Protein AF-A0A7L3BGT7-F1 (afdb_monomer_lite)

Sequence (145 aa):
GGWGRAGGGSGVRPWGRAGGCSGVRVWGRAGGCSGVTAWGRAGGCSGVRVWGRAGGCSGVTAWGRAGGCSGVRVWGRAGGCSGVTAWGRAGGCSGVRVWGRAGGCSGVTAWGRAGGCSGVRVWGRAGGCSGVTAWGRAGGCSGVT

Structure (mmCIF, N/CA/C/O backbone):
data_AF-A0A7L3BGT7-F1
#
_entry.id   AF-A0A7L3BGT7-F1
#
loop_
_atom_site.group_PDB
_atom_site.id
_atom_site.type_symbol
_atom_site.label_atom_id
_atom_site.label_alt_id
_atom_site.label_comp_id
_atom_site.label_asym_id
_atom_site.label_entity_id
_atom_site.label_seq_id
_atom_site.pdbx_PDB_ins_code
_atom_site.Cartn_x
_atom_site.Cartn_y
_atom_site.Cartn_z
_atom_site.occupancy
_atom_site.B_iso_or_equiv
_atom_site.auth_seq_id
_atom_site.auth_comp_id
_atom_site.auth_asym_id
_atom_site.auth_atom_id
_atom_site.pdbx_PDB_model_num
ATOM 1 N N . GLY A 1 1 ? 26.448 9.051 -21.577 1.00 37.28 1 GLY A N 1
ATOM 2 C CA . GLY A 1 1 ? 25.200 9.254 -20.817 1.00 37.28 1 GLY A CA 1
ATOM 3 C C . GLY A 1 1 ? 24.034 8.956 -21.730 1.00 37.28 1 GLY A C 1
ATOM 4 O O . GLY A 1 1 ? 23.926 9.605 -22.757 1.00 37.28 1 GLY A O 1
ATOM 5 N N . GLY A 1 2 ? 23.232 7.935 -21.425 1.00 40.66 2 GLY A N 1
ATOM 6 C CA . GLY A 1 2 ? 22.098 7.543 -22.266 1.00 40.66 2 GLY A CA 1
ATOM 7 C C . GLY A 1 2 ? 20.847 8.339 -21.908 1.00 40.66 2 GLY A C 1
ATOM 8 O O . GLY A 1 2 ? 20.179 8.029 -20.922 1.00 40.66 2 GLY A O 1
ATOM 9 N N . TRP A 1 3 ? 20.542 9.364 -22.697 1.00 40.84 3 TRP A N 1
ATOM 10 C CA . TRP A 1 3 ? 19.242 10.028 -22.689 1.00 40.84 3 TRP A CA 1
ATOM 11 C C . TRP A 1 3 ? 18.317 9.222 -23.605 1.00 40.84 3 TRP A C 1
ATOM 13 O O . TRP A 1 3 ? 18.471 9.260 -24.820 1.00 40.84 3 TRP A O 1
ATOM 23 N N . GLY A 1 4 ? 17.413 8.420 -23.040 1.00 54.25 4 GLY A N 1
ATOM 24 C CA . GLY A 1 4 ? 16.533 7.582 -23.856 1.00 54.25 4 GLY A CA 1
ATOM 25 C C . GLY A 1 4 ? 15.797 6.485 -23.094 1.00 54.25 4 GLY A C 1
ATOM 26 O O . GLY A 1 4 ? 16.246 6.008 -22.051 1.00 54.25 4 GLY A O 1
ATOM 27 N N . ARG A 1 5 ? 14.629 6.106 -23.632 1.00 52.03 5 ARG A N 1
ATOM 28 C CA . ARG A 1 5 ? 13.831 4.952 -23.195 1.00 52.03 5 ARG A CA 1
ATOM 29 C C . ARG A 1 5 ? 14.687 3.685 -23.238 1.00 52.03 5 ARG A C 1
ATOM 31 O O . ARG A 1 5 ? 15.224 3.359 -24.286 1.00 52.03 5 ARG A O 1
ATOM 38 N N . ALA A 1 6 ? 14.741 2.952 -22.134 1.00 59.50 6 ALA A N 1
ATOM 39 C CA . ALA A 1 6 ? 15.300 1.607 -22.106 1.00 59.50 6 ALA A CA 1
ATOM 40 C C . ALA A 1 6 ? 14.168 0.573 -22.129 1.00 59.50 6 ALA A C 1
ATOM 42 O O . ALA A 1 6 ? 13.296 0.596 -21.258 1.00 59.50 6 ALA A O 1
ATOM 43 N N . GLY A 1 7 ? 14.167 -0.318 -23.115 1.00 52.16 7 GLY A N 1
ATOM 44 C CA . GLY A 1 7 ? 13.293 -1.490 -23.150 1.00 52.16 7 GLY A CA 1
ATOM 45 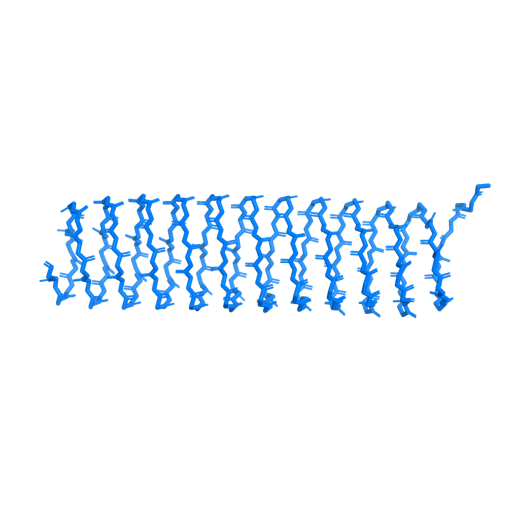C C . GLY A 1 7 ? 14.150 -2.747 -23.200 1.00 52.16 7 GLY A C 1
ATOM 46 O O . GLY A 1 7 ? 14.949 -2.861 -24.119 1.00 52.16 7 GLY A O 1
ATOM 47 N N . GLY A 1 8 ? 13.993 -3.646 -22.223 1.00 57.81 8 GLY A N 1
ATOM 48 C CA . GLY A 1 8 ? 14.726 -4.918 -22.153 1.00 57.81 8 GLY A CA 1
ATOM 49 C C . GLY A 1 8 ? 16.216 -4.772 -21.810 1.00 57.81 8 GLY A C 1
ATOM 50 O O . GLY A 1 8 ? 16.977 -4.124 -22.518 1.00 57.81 8 GLY A O 1
ATOM 51 N N . GLY A 1 9 ? 16.645 -5.373 -20.697 1.00 53.62 9 GLY A N 1
ATOM 52 C CA . GLY A 1 9 ? 18.056 -5.413 -20.287 1.00 53.62 9 GLY A CA 1
ATOM 53 C C . GLY A 1 9 ? 18.262 -5.349 -18.774 1.00 53.62 9 GLY A C 1
ATOM 54 O O . GLY A 1 9 ? 17.386 -4.892 -18.033 1.00 53.62 9 GLY A O 1
ATOM 55 N N . SER A 1 10 ? 19.426 -5.807 -18.316 1.00 53.78 10 SER A N 1
ATOM 56 C CA . SER A 1 10 ? 19.877 -5.728 -16.925 1.00 53.78 10 SER A CA 1
ATOM 57 C C . SER A 1 10 ? 20.836 -4.549 -16.712 1.00 53.78 10 SER A C 1
ATOM 59 O O . SER A 1 10 ? 21.618 -4.201 -17.592 1.00 53.78 10 SER A O 1
ATOM 61 N N . GLY A 1 11 ? 20.763 -3.879 -15.554 1.00 56.22 11 GLY A N 1
ATOM 62 C CA . GLY A 1 11 ? 21.715 -2.813 -15.191 1.00 56.22 11 GLY A CA 1
ATOM 63 C C . GLY A 1 11 ? 21.479 -1.445 -15.847 1.00 56.22 11 GLY A C 1
ATOM 64 O O . GLY A 1 11 ? 22.370 -0.594 -15.861 1.00 56.22 11 GLY A O 1
ATOM 65 N N . VAL A 1 12 ? 20.282 -1.192 -16.379 1.00 62.31 12 VAL A N 1
ATOM 66 C CA . VAL A 1 12 ? 19.994 0.045 -17.117 1.00 62.31 12 VAL A CA 1
ATOM 67 C C . VAL A 1 12 ? 19.834 1.260 -16.191 1.00 62.31 12 VAL A C 1
ATOM 69 O O . VAL A 1 12 ? 19.170 1.183 -15.150 1.00 62.31 12 VAL A O 1
ATOM 72 N N . ARG A 1 13 ? 20.434 2.395 -16.594 1.00 70.00 13 ARG A N 1
ATOM 73 C CA . ARG A 1 13 ? 20.414 3.689 -15.876 1.00 70.00 13 ARG A CA 1
ATOM 74 C C . ARG A 1 13 ? 19.755 4.838 -16.665 1.00 70.00 13 ARG A C 1
ATOM 76 O O . ARG A 1 13 ? 20.416 5.850 -16.902 1.00 70.00 13 ARG A O 1
ATOM 83 N N . PRO A 1 14 ? 18.496 4.709 -17.123 1.00 65.75 14 PRO A N 1
ATOM 84 C CA . PRO A 1 14 ? 17.893 5.721 -17.977 1.00 65.75 14 PRO A CA 1
ATOM 85 C C . PRO A 1 14 ? 17.457 6.965 -17.194 1.00 65.75 14 PRO A C 1
ATOM 87 O O . PRO A 1 14 ? 16.903 6.881 -16.091 1.00 65.75 14 PRO A O 1
ATOM 90 N N . TRP A 1 15 ? 17.630 8.114 -17.842 1.00 67.62 15 TRP A N 1
ATOM 91 C CA . TRP A 1 15 ? 16.932 9.359 -17.534 1.00 67.62 15 TRP A CA 1
ATOM 92 C C . TRP A 1 15 ? 15.702 9.426 -18.444 1.00 67.62 15 TRP A C 1
ATOM 94 O O . TRP A 1 15 ? 15.809 9.754 -19.624 1.00 67.62 15 TRP A O 1
ATOM 104 N N . GLY A 1 16 ? 14.539 9.008 -17.939 1.00 78.62 16 GLY A N 1
ATOM 105 C CA . GLY A 1 16 ? 13.309 8.933 -18.730 1.00 78.62 16 GLY A CA 1
ATOM 106 C C . GLY A 1 16 ? 12.398 7.765 -18.360 1.00 78.62 16 GLY A C 1
ATOM 107 O O . GLY A 1 16 ? 11.734 7.788 -17.323 1.00 78.62 16 GLY A O 1
ATOM 108 N N . ARG A 1 17 ? 12.286 6.765 -19.245 1.00 75.88 17 ARG A N 1
ATOM 109 C CA . ARG A 1 17 ? 11.393 5.603 -19.080 1.00 75.88 17 ARG A CA 1
ATOM 110 C C . ARG A 1 17 ? 12.146 4.282 -19.218 1.00 75.88 17 ARG A C 1
ATOM 112 O O . ARG A 1 17 ? 12.946 4.143 -20.134 1.00 75.88 17 ARG A O 1
ATOM 119 N N . ALA A 1 18 ? 11.830 3.317 -18.363 1.00 78.06 18 ALA A N 1
ATOM 120 C CA . ALA A 1 18 ? 12.296 1.937 -18.467 1.00 78.06 18 ALA A CA 1
ATOM 121 C C . ALA A 1 18 ? 11.112 0.964 -18.451 1.00 78.06 18 ALA A C 1
ATOM 123 O O . ALA A 1 18 ? 10.167 1.194 -17.687 1.00 78.06 18 ALA A O 1
ATOM 124 N N . GLY A 1 19 ? 11.168 -0.115 -19.234 1.00 78.69 19 GLY A N 1
ATOM 125 C CA . GLY A 1 19 ? 10.191 -1.197 -19.128 1.00 78.69 19 GLY A CA 1
ATOM 126 C C . GLY A 1 19 ? 10.711 -2.578 -19.518 1.00 78.69 19 GLY A C 1
ATOM 127 O O . GLY A 1 19 ? 11.573 -2.689 -20.386 1.00 78.69 19 GLY A O 1
ATOM 128 N N . GLY A 1 20 ? 10.194 -3.624 -18.862 1.00 71.44 20 GLY A N 1
ATOM 129 C CA . GLY A 1 20 ? 10.598 -5.013 -19.122 1.00 71.44 20 GLY A CA 1
ATOM 130 C C . GLY A 1 20 ? 12.045 -5.324 -18.719 1.00 71.44 20 GLY A C 1
ATOM 131 O O . GLY A 1 20 ? 12.725 -6.083 -19.402 1.00 71.44 20 GLY A O 1
ATOM 132 N N . CYS A 1 21 ? 12.555 -4.688 -17.663 1.00 71.81 21 CYS A N 1
ATOM 133 C CA . CYS A 1 21 ? 13.959 -4.786 -17.255 1.00 71.81 21 CYS A CA 1
ATOM 134 C C . CYS A 1 21 ? 14.121 -5.452 -15.881 1.00 71.81 21 CYS A C 1
ATOM 136 O O . CYS A 1 21 ? 13.209 -5.393 -15.053 1.00 71.81 21 CYS A O 1
ATOM 138 N N . SER A 1 22 ? 15.308 -5.995 -15.601 1.00 79.31 22 SER A N 1
ATOM 139 C CA . SER A 1 22 ? 15.689 -6.521 -14.283 1.00 79.31 22 SER A CA 1
ATOM 140 C C . SER A 1 22 ? 16.877 -5.747 -13.695 1.00 79.31 22 SER A C 1
ATOM 142 O O . SER A 1 22 ? 17.802 -5.368 -14.408 1.00 79.31 22 SER A O 1
ATOM 144 N N . GLY A 1 23 ? 16.870 -5.453 -12.393 1.00 79.56 23 GLY A N 1
ATOM 145 C CA . GLY A 1 23 ? 18.018 -4.814 -11.729 1.00 79.56 23 GLY A CA 1
ATOM 146 C C . GLY A 1 23 ? 18.330 -3.403 -12.249 1.00 79.56 23 GLY A C 1
ATOM 147 O O . GLY A 1 23 ? 19.475 -3.098 -12.583 1.00 79.56 23 GLY A O 1
ATOM 148 N N . VAL A 1 24 ? 17.317 -2.541 -12.361 1.00 79.69 24 VAL A N 1
ATOM 149 C CA . VAL A 1 24 ? 17.443 -1.211 -12.989 1.00 79.69 24 VAL A CA 1
ATOM 150 C C . VAL A 1 24 ? 17.412 -0.056 -11.999 1.00 79.69 24 VAL A C 1
ATOM 152 O O . VAL A 1 24 ? 16.696 -0.092 -10.997 1.00 79.69 24 VAL A O 1
ATOM 155 N N . ARG A 1 25 ? 18.145 1.018 -12.321 1.00 85.44 25 ARG A N 1
ATOM 156 C CA . ARG A 1 25 ? 18.100 2.299 -11.601 1.00 85.44 25 ARG A CA 1
ATOM 157 C C . ARG A 1 25 ? 17.562 3.387 -12.525 1.00 85.44 25 ARG A C 1
ATOM 159 O O . ARG A 1 25 ? 18.209 3.723 -13.500 1.00 85.44 25 ARG A O 1
ATOM 166 N N . VAL A 1 26 ? 16.399 3.959 -12.237 1.00 84.06 26 VAL A N 1
ATOM 167 C CA . VAL A 1 26 ? 15.702 4.868 -13.163 1.00 84.06 26 VAL A CA 1
ATOM 168 C C . VAL A 1 26 ? 15.489 6.235 -12.530 1.00 84.06 26 VAL A C 1
ATOM 170 O O . VAL A 1 26 ? 14.899 6.331 -11.455 1.00 84.06 26 VAL A O 1
ATOM 173 N N . TRP A 1 27 ? 15.873 7.301 -13.229 1.00 85.38 27 TRP A N 1
ATOM 174 C CA . TRP A 1 27 ? 15.380 8.650 -12.944 1.00 85.38 27 TRP A CA 1
ATOM 175 C C . TRP A 1 27 ? 14.231 8.944 -13.903 1.00 85.38 27 TRP A C 1
ATOM 177 O O . TRP A 1 27 ? 14.434 9.127 -15.100 1.00 85.38 27 TRP A O 1
ATOM 187 N N . GLY A 1 28 ? 13.000 8.907 -13.395 1.00 88.00 28 GLY A N 1
ATOM 188 C CA . GLY A 1 28 ? 11.787 9.033 -14.200 1.00 88.00 28 GLY A CA 1
ATOM 189 C C . GLY A 1 28 ? 10.770 7.928 -13.921 1.00 88.00 28 GLY A C 1
ATOM 190 O O . GLY A 1 28 ? 10.230 7.848 -12.819 1.00 88.00 28 GLY A O 1
ATOM 191 N N . ARG A 1 29 ? 10.419 7.122 -14.929 1.00 86.50 29 ARG A N 1
ATOM 192 C CA . ARG A 1 29 ? 9.321 6.141 -14.871 1.00 86.50 29 ARG A CA 1
ATOM 193 C C . ARG A 1 29 ? 9.785 4.720 -15.190 1.00 86.50 29 ARG A C 1
ATOM 195 O O . ARG A 1 29 ? 10.276 4.481 -16.283 1.00 86.50 29 ARG A O 1
ATOM 202 N N . ALA A 1 30 ? 9.534 3.773 -14.295 1.00 86.50 30 ALA A N 1
ATOM 203 C CA . ALA A 1 30 ? 9.715 2.340 -14.542 1.00 86.50 30 ALA A CA 1
ATOM 204 C C . ALA A 1 30 ? 8.357 1.630 -14.686 1.00 86.50 30 ALA A C 1
ATOM 206 O O . ALA A 1 30 ? 7.417 1.972 -13.964 1.00 86.50 30 ALA A O 1
ATOM 207 N N . GLY A 1 31 ? 8.246 0.661 -15.597 1.00 87.75 31 GLY A N 1
ATOM 208 C CA . GLY A 1 31 ? 7.019 -0.107 -15.825 1.00 87.75 31 GLY A CA 1
ATOM 209 C C . GLY A 1 31 ? 7.277 -1.580 -16.144 1.00 87.75 31 GLY A C 1
ATOM 210 O O . GLY A 1 31 ? 8.021 -1.853 -17.075 1.00 87.75 31 GLY A O 1
ATOM 211 N N . GLY A 1 32 ? 6.662 -2.530 -15.436 1.00 83.50 32 GLY A N 1
ATOM 212 C CA . GLY A 1 32 ? 6.811 -3.955 -15.781 1.00 83.50 32 GLY A CA 1
ATOM 213 C C . GLY A 1 32 ? 8.229 -4.499 -15.575 1.00 83.50 32 GLY A C 1
ATOM 214 O O . GLY A 1 32 ? 8.722 -5.261 -16.399 1.00 83.50 32 GLY A O 1
ATOM 215 N N . CYS A 1 33 ? 8.926 -4.043 -14.535 1.00 83.38 33 CYS A N 1
ATOM 216 C CA . CYS A 1 33 ? 10.317 -4.409 -14.256 1.00 83.38 33 CYS A CA 1
ATOM 217 C C . CYS A 1 33 ? 10.445 -5.174 -12.928 1.00 83.38 33 CYS A C 1
ATOM 219 O O . CYS A 1 33 ? 9.611 -5.015 -12.036 1.00 83.38 33 CYS A O 1
ATOM 221 N N . SER A 1 34 ? 11.534 -5.923 -12.752 1.00 87.31 34 SER A N 1
ATOM 222 C CA . SER A 1 34 ? 11.905 -6.570 -11.486 1.00 87.31 34 SER A CA 1
ATOM 223 C C . SER A 1 34 ? 13.179 -5.955 -10.895 1.00 87.31 34 SER A C 1
ATOM 225 O O . SER A 1 34 ? 14.071 -5.518 -11.622 1.00 87.31 34 SER A O 1
ATOM 227 N N . GLY A 1 35 ? 13.285 -5.863 -9.567 1.00 87.06 35 GLY A N 1
ATOM 228 C CA . GLY A 1 35 ? 14.487 -5.328 -8.909 1.00 87.06 35 GLY A CA 1
ATOM 229 C C . GLY A 1 35 ? 14.765 -3.868 -9.286 1.00 87.06 35 GLY A C 1
ATOM 230 O O . GLY A 1 35 ? 15.831 -3.532 -9.800 1.00 87.06 35 GLY A O 1
ATOM 231 N N . VAL A 1 36 ? 13.781 -2.994 -9.085 1.00 87.88 36 VAL A N 1
ATOM 232 C CA . VAL A 1 36 ? 13.823 -1.601 -9.552 1.00 87.88 36 VAL A CA 1
ATOM 233 C C . VAL A 1 36 ? 14.207 -0.660 -8.426 1.00 87.88 36 VAL A C 1
ATOM 235 O O . VAL A 1 36 ? 13.610 -0.688 -7.356 1.00 87.88 36 VAL A O 1
ATOM 238 N N . THR A 1 37 ? 15.109 0.271 -8.705 1.00 92.00 37 THR A N 1
ATOM 239 C CA . THR A 1 37 ? 15.302 1.485 -7.911 1.00 92.00 37 THR A CA 1
ATOM 240 C C . THR A 1 37 ? 14.882 2.688 -8.753 1.00 92.00 37 THR A C 1
ATOM 242 O O . THR A 1 37 ? 15.484 2.930 -9.793 1.00 92.00 37 THR A O 1
ATOM 245 N N . ALA A 1 38 ? 13.856 3.440 -8.358 1.00 89.44 38 ALA A N 1
ATOM 246 C CA . ALA A 1 38 ? 13.347 4.556 -9.155 1.00 89.44 38 ALA A CA 1
ATOM 247 C C . ALA A 1 38 ? 13.223 5.862 -8.361 1.00 89.44 38 ALA A C 1
ATOM 249 O O . ALA A 1 38 ? 12.607 5.912 -7.298 1.00 89.44 38 ALA A O 1
ATOM 250 N N . TRP A 1 39 ? 13.741 6.945 -8.933 1.00 93.06 39 TRP A N 1
ATOM 251 C CA . TRP A 1 39 ? 13.479 8.318 -8.509 1.00 93.06 39 TRP A CA 1
ATOM 252 C C . TRP A 1 39 ? 12.429 8.903 -9.450 1.00 93.06 39 TRP A C 1
ATOM 254 O O . TRP A 1 39 ? 12.730 9.279 -10.581 1.00 93.06 39 TRP A O 1
ATOM 264 N N . GLY A 1 40 ? 11.170 8.907 -9.015 1.00 92.94 40 GLY A N 1
ATOM 265 C CA . GLY A 1 40 ? 10.027 9.309 -9.831 1.00 92.94 40 GLY A CA 1
ATOM 266 C C . GLY A 1 40 ? 8.829 8.385 -9.643 1.00 92.94 40 GLY A C 1
ATOM 267 O O . GLY A 1 40 ? 8.136 8.466 -8.627 1.00 92.94 40 GLY A O 1
ATOM 268 N N . ARG A 1 41 ? 8.509 7.545 -10.635 1.00 92.56 41 ARG A N 1
ATOM 269 C CA . ARG A 1 41 ? 7.374 6.612 -10.553 1.00 92.56 41 ARG A CA 1
ATOM 270 C C . ARG A 1 41 ? 7.732 5.190 -10.977 1.00 92.56 41 ARG A C 1
ATOM 272 O O . ARG A 1 41 ? 8.496 5.004 -11.916 1.00 92.56 41 ARG A O 1
ATOM 279 N N . ALA A 1 42 ? 7.108 4.201 -10.349 1.00 92.19 42 ALA A N 1
ATOM 280 C CA . ALA A 1 42 ? 7.146 2.805 -10.780 1.00 92.19 42 ALA A CA 1
ATOM 281 C C . ALA A 1 42 ? 5.725 2.238 -10.878 1.00 92.19 42 ALA A C 1
ATOM 283 O O . ALA A 1 42 ? 4.890 2.554 -10.026 1.00 92.19 42 ALA A O 1
ATOM 284 N N . GLY A 1 43 ? 5.456 1.425 -11.899 1.00 92.94 43 GLY A N 1
ATOM 285 C CA . GLY A 1 43 ? 4.154 0.795 -12.106 1.00 92.94 43 GLY A CA 1
ATOM 286 C C . GLY A 1 43 ? 4.253 -0.661 -12.556 1.00 92.94 43 GLY A C 1
ATOM 287 O O . GLY A 1 43 ? 5.038 -0.951 -13.450 1.00 92.94 43 GLY A O 1
ATOM 288 N N . GLY A 1 44 ? 3.471 -1.578 -11.983 1.00 90.69 44 GLY A N 1
ATOM 289 C CA . GLY A 1 44 ? 3.476 -2.978 -12.441 1.00 90.69 44 GLY A CA 1
ATOM 290 C C . GLY A 1 44 ? 4.816 -3.694 -12.235 1.00 90.69 44 GLY A C 1
ATOM 291 O O . GLY A 1 44 ? 5.180 -4.545 -13.035 1.00 90.69 44 GLY A O 1
ATOM 292 N N . CYS A 1 45 ? 5.601 -3.292 -11.235 1.00 90.62 45 CYS A N 1
ATOM 293 C CA . CYS A 1 45 ? 6.947 -3.816 -10.998 1.00 90.62 45 CYS A CA 1
ATOM 294 C C . CYS A 1 45 ? 6.991 -4.721 -9.754 1.00 90.62 45 CYS A C 1
ATOM 296 O O . CYS A 1 45 ? 6.169 -4.573 -8.8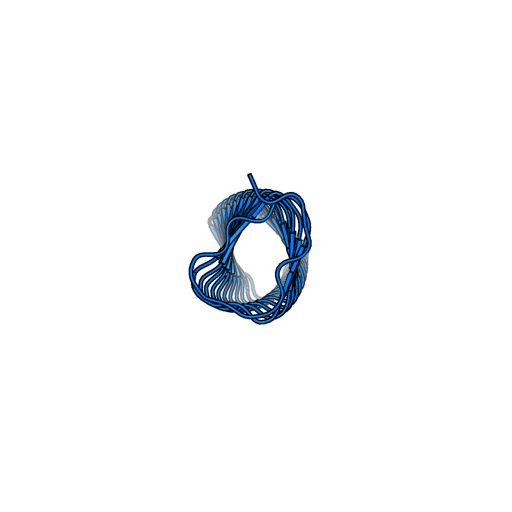49 1.00 90.62 45 CYS A O 1
ATOM 298 N N . SER A 1 46 ? 7.999 -5.590 -9.658 1.00 93.12 46 SER A N 1
ATOM 299 C CA . SER A 1 46 ? 8.269 -6.428 -8.479 1.00 93.12 46 SER A CA 1
ATOM 300 C C . SER A 1 46 ? 9.620 -6.090 -7.840 1.00 93.12 46 SER A C 1
ATOM 302 O O . SER A 1 46 ? 10.584 -5.761 -8.532 1.00 93.12 46 SER A O 1
ATOM 304 N N . GLY A 1 47 ? 9.703 -6.126 -6.506 1.00 92.69 47 GLY A N 1
ATOM 305 C CA . GLY A 1 47 ? 10.938 -5.811 -5.776 1.00 92.69 47 GLY A CA 1
ATOM 306 C C . GLY A 1 47 ? 11.400 -4.377 -6.038 1.00 92.69 47 GLY A C 1
ATOM 307 O O . GLY A 1 47 ? 12.412 -4.138 -6.698 1.00 92.69 47 GLY A O 1
ATOM 308 N N . VAL A 1 48 ? 10.615 -3.406 -5.573 1.00 93.06 48 VAL A N 1
ATOM 309 C CA . VAL A 1 48 ? 10.732 -2.004 -5.988 1.00 93.06 48 VAL A CA 1
ATOM 310 C C . VAL A 1 48 ? 11.149 -1.123 -4.825 1.00 93.06 48 VAL A C 1
ATOM 312 O O . VAL A 1 48 ? 10.493 -1.098 -3.788 1.00 93.06 48 VAL A O 1
ATOM 315 N N . ARG A 1 49 ? 12.170 -0.298 -5.035 1.00 96.50 49 ARG A N 1
ATOM 316 C CA . ARG A 1 49 ? 12.539 0.816 -4.169 1.00 96.50 49 ARG A CA 1
ATOM 317 C C . ARG A 1 49 ? 12.270 2.135 -4.898 1.00 96.50 49 ARG A C 1
ATOM 319 O O . ARG A 1 49 ? 12.836 2.377 -5.958 1.00 96.50 49 ARG A O 1
ATOM 326 N N . VAL A 1 50 ? 11.392 2.983 -4.367 1.00 95.06 50 VAL A N 1
ATOM 327 C CA . VAL A 1 50 ? 10.938 4.218 -5.031 1.00 95.06 50 VAL A CA 1
ATOM 328 C C . VAL A 1 50 ? 11.077 5.436 -4.129 1.00 95.06 50 VAL A C 1
ATOM 330 O O . VAL A 1 50 ? 10.556 5.451 -3.019 1.00 95.06 50 VAL A O 1
ATOM 333 N N . TRP A 1 51 ? 11.668 6.505 -4.655 1.00 96.94 51 TRP A N 1
ATOM 334 C CA . TRP A 1 51 ? 11.488 7.867 -4.151 1.00 96.94 51 TRP A CA 1
ATOM 335 C C . TRP A 1 51 ? 10.491 8.571 -5.067 1.00 96.94 51 TRP A C 1
ATOM 337 O O . TRP A 1 51 ? 10.820 8.935 -6.195 1.00 96.94 51 TRP A O 1
ATOM 347 N N . GLY A 1 52 ? 9.241 8.691 -4.618 1.00 96.19 52 GLY A N 1
ATOM 348 C CA . GLY A 1 52 ? 8.136 9.214 -5.418 1.00 96.19 52 GLY A CA 1
ATOM 349 C C . GLY A 1 52 ? 6.873 8.357 -5.328 1.00 96.19 52 GLY A C 1
ATOM 350 O O . GLY A 1 52 ? 6.273 8.271 -4.257 1.00 96.19 52 GLY A O 1
ATOM 351 N N . ARG A 1 53 ? 6.394 7.790 -6.447 1.00 97.06 53 ARG A N 1
ATOM 352 C CA . ARG A 1 53 ? 5.110 7.056 -6.501 1.00 97.06 53 ARG A CA 1
ATO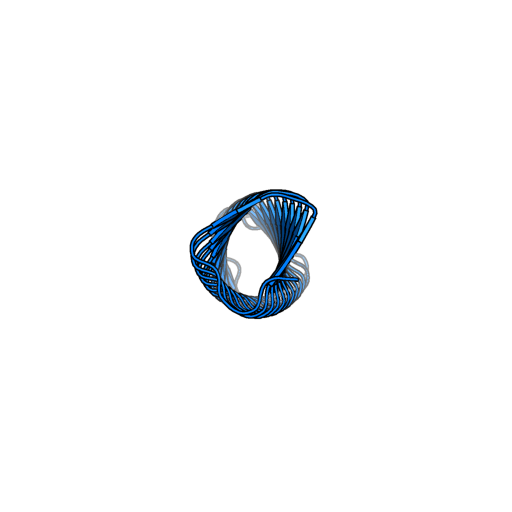M 353 C C . ARG A 1 53 ? 5.233 5.634 -7.047 1.00 97.06 53 ARG A C 1
ATOM 355 O O . ARG A 1 53 ? 5.690 5.455 -8.168 1.00 97.06 53 ARG A O 1
ATOM 362 N N . ALA A 1 54 ? 4.742 4.647 -6.307 1.00 96.00 54 ALA A N 1
ATOM 363 C CA . ALA A 1 54 ? 4.574 3.270 -6.772 1.00 96.00 54 ALA A CA 1
ATOM 364 C C . ALA A 1 54 ? 3.086 2.950 -7.001 1.00 96.00 54 ALA A C 1
ATOM 366 O O . ALA A 1 54 ? 2.246 3.389 -6.211 1.00 96.00 54 ALA A O 1
ATOM 367 N N . GLY A 1 55 ? 2.764 2.206 -8.060 1.00 95.88 55 GLY A N 1
ATOM 368 C CA . GLY A 1 55 ? 1.393 1.811 -8.392 1.00 95.88 55 GLY A CA 1
ATOM 369 C C . GLY A 1 55 ? 1.298 0.386 -8.939 1.00 95.88 55 GLY A C 1
ATOM 370 O O . GLY A 1 55 ? 2.002 0.074 -9.890 1.00 95.88 55 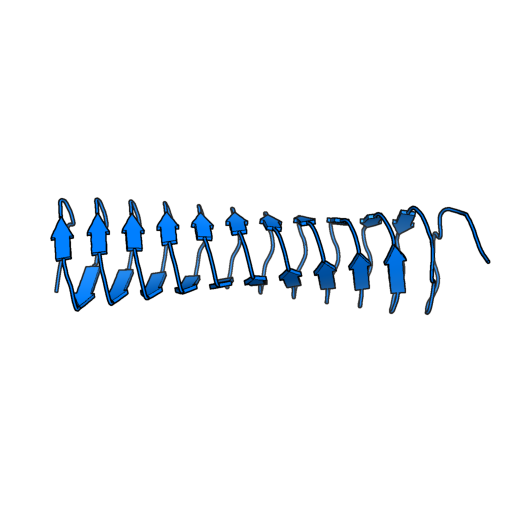GLY A O 1
ATOM 371 N N . GLY A 1 56 ? 0.438 -0.478 -8.399 1.00 94.06 56 GLY A N 1
ATOM 372 C CA . GLY A 1 56 ? 0.275 -1.830 -8.959 1.00 94.06 56 GLY A CA 1
ATOM 373 C C . GLY A 1 56 ? 1.534 -2.698 -8.853 1.00 94.06 56 GLY A C 1
ATOM 374 O O . GLY A 1 56 ? 1.808 -3.483 -9.750 1.00 94.06 56 GLY A O 1
ATOM 375 N N . CYS A 1 57 ? 2.361 -2.492 -7.826 1.00 95.12 57 CYS A N 1
ATOM 376 C CA . CYS A 1 57 ? 3.640 -3.187 -7.656 1.00 95.12 57 CYS A CA 1
ATOM 377 C C . CYS A 1 57 ? 3.588 -4.199 -6.501 1.00 95.12 57 CYS A C 1
ATOM 379 O O . CYS A 1 57 ? 2.790 -4.046 -5.575 1.00 95.12 57 CYS A O 1
ATOM 381 N N . SER A 1 58 ? 4.501 -5.170 -6.495 1.00 96.31 58 SER A N 1
ATOM 382 C CA . SER A 1 58 ? 4.700 -6.118 -5.389 1.00 96.31 58 SER A CA 1
ATOM 383 C C . SER A 1 58 ? 6.072 -5.939 -4.731 1.00 96.31 58 SER A C 1
ATOM 385 O O . SER A 1 58 ? 7.061 -5.621 -5.396 1.00 96.31 58 SER A O 1
ATOM 387 N N . GLY A 1 59 ? 6.147 -6.109 -3.407 1.00 96.31 59 GLY A N 1
ATOM 388 C CA . GLY A 1 59 ? 7.400 -5.975 -2.653 1.00 96.31 59 GLY A CA 1
ATOM 389 C C . GLY A 1 59 ? 7.973 -4.559 -2.751 1.00 96.31 59 GLY A C 1
ATOM 390 O O . GLY A 1 59 ? 9.048 -4.343 -3.311 1.00 96.31 59 GLY A O 1
ATOM 391 N N . VAL A 1 60 ? 7.221 -3.575 -2.258 1.00 97.50 60 VAL A N 1
ATOM 392 C CA . VAL A 1 60 ? 7.504 -2.149 -2.462 1.00 97.50 60 VAL A CA 1
ATOM 393 C C . VAL A 1 60 ? 8.104 -1.521 -1.213 1.00 97.50 60 VAL A C 1
ATOM 395 O O . VAL A 1 60 ? 7.536 -1.607 -0.133 1.00 97.50 60 VAL A O 1
ATOM 398 N N . THR A 1 61 ? 9.194 -0.781 -1.377 1.00 98.31 61 THR A N 1
ATOM 399 C CA . THR A 1 61 ? 9.703 0.198 -0.414 1.00 98.31 61 THR A CA 1
ATOM 400 C C . THR A 1 61 ? 9.591 1.592 -1.030 1.00 98.31 61 THR A C 1
ATOM 402 O O . THR A 1 61 ? 10.262 1.873 -2.020 1.00 98.31 61 THR A O 1
ATOM 405 N N . ALA A 1 62 ? 8.748 2.468 -0.483 1.00 97.31 62 ALA A N 1
ATOM 406 C CA . ALA A 1 62 ? 8.483 3.789 -1.053 1.00 97.31 62 ALA A CA 1
ATOM 407 C C . ALA A 1 62 ? 8.719 4.934 -0.057 1.00 97.31 62 ALA A C 1
ATOM 409 O O . ALA A 1 62 ? 8.156 4.947 1.034 1.00 97.31 62 ALA A O 1
ATOM 410 N N . TRP A 1 63 ? 9.463 5.954 -0.475 1.00 98.25 63 TRP A N 1
ATOM 411 C CA . TRP A 1 63 ? 9.474 7.279 0.146 1.00 98.25 63 TRP A CA 1
ATOM 412 C C . TRP A 1 63 ? 8.590 8.197 -0.694 1.00 98.25 63 TRP A C 1
ATOM 414 O O . TRP A 1 63 ? 8.992 8.668 -1.758 1.00 98.25 63 TRP A O 1
ATOM 424 N N . GLY A 1 64 ? 7.344 8.385 -0.260 1.00 97.69 64 GLY A N 1
ATOM 425 C CA . GLY A 1 64 ? 6.327 9.130 -0.997 1.00 97.69 64 GLY A CA 1
ATOM 426 C C . GLY A 1 64 ? 4.957 8.457 -0.958 1.00 97.69 64 GLY A C 1
ATOM 427 O O . GLY A 1 64 ? 4.261 8.518 0.056 1.00 97.69 64 GLY A O 1
ATOM 428 N N . ARG A 1 65 ? 4.506 7.884 -2.080 1.00 98.00 65 ARG A N 1
ATOM 429 C CA . ARG A 1 65 ? 3.177 7.257 -2.191 1.00 98.00 65 ARG A CA 1
ATOM 430 C C . ARG A 1 65 ? 3.239 5.855 -2.791 1.00 98.00 65 ARG A C 1
ATOM 432 O O . ARG A 1 65 ? 3.975 5.632 -3.746 1.00 98.00 65 ARG A O 1
ATOM 439 N N . ALA A 1 66 ? 2.403 4.955 -2.293 1.00 97.44 66 ALA A N 1
ATOM 440 C CA . ALA A 1 66 ? 2.150 3.640 -2.874 1.00 97.44 66 ALA A CA 1
ATOM 441 C C . ALA A 1 66 ? 0.638 3.433 -3.035 1.00 97.44 66 ALA A C 1
ATOM 443 O O . ALA A 1 66 ? -0.118 3.772 -2.123 1.00 97.44 66 ALA A O 1
ATOM 444 N N . GLY A 1 67 ? 0.201 2.912 -4.183 1.00 97.25 67 GLY A N 1
ATOM 445 C CA . GLY A 1 67 ? -1.213 2.663 -4.455 1.00 97.25 67 GLY A CA 1
ATOM 446 C C . GLY A 1 67 ? -1.467 1.345 -5.181 1.00 97.25 67 GLY A C 1
ATOM 447 O O . GLY A 1 67 ? -0.773 1.057 -6.149 1.00 97.25 67 GLY A O 1
ATOM 448 N N . GLY A 1 68 ? -2.448 0.549 -4.753 1.00 96.12 68 GLY A N 1
ATOM 449 C CA . GLY A 1 68 ? -2.758 -0.717 -5.435 1.00 96.12 68 GLY A CA 1
ATOM 450 C C . GLY A 1 68 ? -1.619 -1.740 -5.379 1.00 96.12 68 GLY A C 1
ATOM 451 O O . GLY A 1 68 ? -1.434 -2.492 -6.326 1.00 96.12 68 GLY A O 1
ATOM 452 N N . CYS A 1 69 ? -0.784 -1.707 -4.339 1.00 96.88 69 CYS A N 1
ATOM 453 C CA . CYS A 1 69 ? 0.417 -2.541 -4.233 1.00 96.88 69 CYS A CA 1
ATOM 454 C C . CYS A 1 69 ? 0.256 -3.644 -3.171 1.00 96.88 69 CYS A C 1
ATOM 456 O O . CYS A 1 69 ? -0.519 -3.483 -2.227 1.00 96.88 69 CYS A O 1
ATOM 458 N N . SER A 1 70 ? 1.055 -4.710 -3.265 1.00 97.44 70 SER A N 1
ATOM 459 C CA . SER A 1 70 ? 1.153 -5.760 -2.240 1.00 97.44 70 SER A CA 1
ATOM 460 C C . SER A 1 70 ? 2.528 -5.775 -1.565 1.00 97.44 70 SER A C 1
ATOM 462 O O . SER A 1 70 ? 3.548 -5.494 -2.199 1.00 97.44 70 SER A O 1
ATOM 464 N N . GLY A 1 71 ? 2.565 -6.078 -0.264 1.00 97.38 71 GLY A N 1
ATOM 465 C CA . GLY A 1 71 ? 3.808 -6.151 0.513 1.00 97.38 71 GLY A CA 1
ATOM 466 C C . GLY A 1 71 ? 4.542 -4.810 0.519 1.00 97.38 71 GLY A C 1
ATOM 467 O O . GLY A 1 71 ? 5.596 -4.655 -0.100 1.00 97.38 71 GLY A O 1
ATOM 468 N N . VAL A 1 72 ? 3.945 -3.811 1.167 1.00 98.00 72 VAL A N 1
ATOM 469 C CA . VAL A 1 72 ? 4.345 -2.406 1.037 1.00 98.00 72 VAL A CA 1
ATOM 470 C C . VAL A 1 72 ? 4.958 -1.894 2.328 1.00 98.00 72 VAL A C 1
ATOM 472 O O . VAL A 1 72 ? 4.325 -1.910 3.377 1.00 98.00 72 VAL A O 1
ATOM 475 N N . ARG A 1 73 ? 6.148 -1.313 2.229 1.00 98.62 73 ARG A N 1
ATOM 476 C CA . ARG A 1 73 ? 6.752 -0.455 3.242 1.00 98.62 73 ARG A CA 1
ATOM 477 C C . ARG A 1 73 ? 6.782 0.981 2.721 1.00 98.62 73 ARG A C 1
ATOM 479 O O . ARG A 1 73 ? 7.402 1.241 1.692 1.00 98.62 73 ARG A O 1
ATOM 486 N N . VAL A 1 74 ? 6.118 1.920 3.393 1.00 97.75 74 VAL A N 1
ATOM 487 C CA . VAL A 1 74 ? 6.028 3.313 2.926 1.00 97.75 74 VAL A CA 1
ATOM 488 C C . VAL A 1 74 ? 6.343 4.332 4.018 1.00 97.75 74 VAL A C 1
ATOM 490 O O . VAL A 1 74 ? 5.788 4.283 5.111 1.00 97.75 74 VAL A O 1
ATOM 493 N N . TRP A 1 75 ? 7.176 5.313 3.686 1.00 98.50 75 TRP A N 1
ATOM 494 C CA . TRP A 1 75 ? 7.279 6.582 4.404 1.00 98.50 75 TRP A CA 1
ATOM 495 C C . TRP A 1 75 ? 6.489 7.619 3.614 1.00 98.50 75 TRP A C 1
ATOM 497 O O . TRP A 1 75 ? 6.925 8.077 2.557 1.00 98.50 75 TRP A O 1
ATOM 507 N N . GLY A 1 76 ? 5.276 7.923 4.075 1.00 98.00 76 GLY A N 1
ATOM 508 C CA . GLY A 1 76 ? 4.328 8.776 3.366 1.00 98.00 76 GLY A CA 1
ATOM 509 C C . GLY A 1 76 ? 2.916 8.194 3.334 1.00 98.00 76 GLY A C 1
ATOM 510 O O . GLY A 1 76 ? 2.267 8.116 4.375 1.00 98.00 76 GLY A O 1
ATOM 511 N N . ARG A 1 77 ? 2.381 7.875 2.147 1.00 98.38 77 ARG A N 1
ATOM 512 C CA . ARG A 1 77 ? 0.970 7.464 1.981 1.00 98.38 77 ARG A CA 1
ATOM 513 C C . ARG A 1 77 ? 0.805 6.133 1.248 1.00 98.38 77 ARG A C 1
ATOM 515 O O . ARG A 1 77 ? 1.290 6.003 0.129 1.00 98.38 77 ARG A O 1
ATOM 522 N N . ALA A 1 78 ? 0.050 5.206 1.830 1.00 97.94 78 ALA A N 1
ATOM 523 C CA . ALA A 1 78 ? -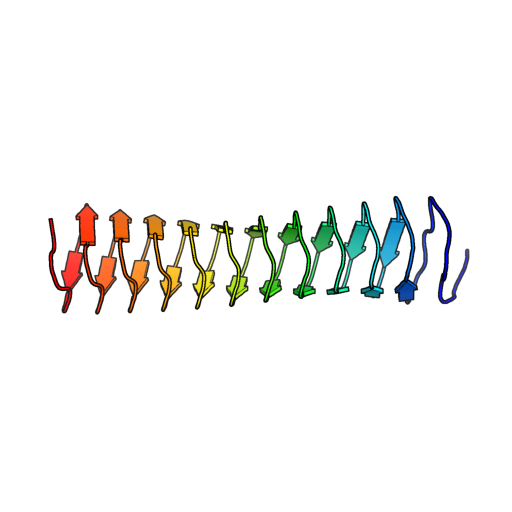0.468 4.005 1.170 1.00 97.94 78 ALA A CA 1
ATOM 524 C C . ALA A 1 78 ? -1.973 4.141 0.882 1.00 97.94 78 ALA A C 1
ATOM 526 O O . ALA A 1 78 ? -2.707 4.681 1.713 1.00 97.94 78 ALA A O 1
ATOM 527 N N . GLY A 1 79 ? -2.426 3.649 -0.272 1.00 97.75 79 GLY A N 1
ATOM 528 C CA . GLY A 1 79 ? -3.838 3.637 -0.665 1.00 97.75 79 GLY A CA 1
ATOM 529 C C . GLY A 1 79 ? -4.217 2.369 -1.432 1.00 97.75 79 GLY A C 1
ATOM 530 O O . GLY A 1 79 ? -3.572 2.071 -2.429 1.00 97.75 79 GLY A O 1
ATOM 531 N N . GLY A 1 80 ? -5.250 1.629 -1.026 1.00 96.81 80 GLY A N 1
ATOM 532 C CA . GLY A 1 80 ? -5.674 0.443 -1.789 1.00 96.81 80 GLY A CA 1
ATOM 533 C C . GLY A 1 80 ? -4.633 -0.682 -1.819 1.00 96.81 80 GLY A C 1
ATOM 534 O O . GLY A 1 80 ? -4.501 -1.354 -2.833 1.00 96.81 80 GLY A O 1
ATOM 535 N N . CYS A 1 81 ? -3.815 -0.827 -0.774 1.00 97.62 81 CYS A N 1
ATOM 536 C CA . CYS A 1 81 ? -2.712 -1.791 -0.729 1.00 97.62 81 CYS A CA 1
ATOM 537 C C . CYS A 1 81 ? -2.999 -2.945 0.247 1.00 97.62 81 CYS A C 1
ATOM 539 O O . CYS A 1 81 ? -3.776 -2.785 1.188 1.00 97.62 81 CYS A O 1
ATOM 541 N N . SER A 1 82 ? -2.298 -4.068 0.084 1.00 98.00 82 SER A N 1
ATOM 542 C CA . SER A 1 82 ? -2.328 -5.207 1.013 1.00 98.00 82 SER A CA 1
ATOM 543 C C . SER A 1 82 ? -0.965 -5.444 1.672 1.00 98.00 82 SER A C 1
ATOM 545 O O . SER A 1 82 ? 0.084 -5.243 1.052 1.00 98.00 82 SER A O 1
ATOM 547 N N . GLY A 1 83 ? -0.966 -5.854 2.946 1.00 97.81 83 GLY A N 1
ATOM 548 C CA . GLY A 1 83 ? 0.260 -6.123 3.706 1.00 97.81 83 GLY A CA 1
ATOM 549 C C . GLY A 1 83 ? 1.119 -4.867 3.848 1.00 97.81 83 GLY A C 1
ATOM 550 O O . GLY A 1 83 ? 2.220 -4.781 3.301 1.00 97.81 83 GLY A O 1
ATOM 551 N N . VAL A 1 84 ? 0.582 -3.854 4.526 1.00 98.50 84 VAL A N 1
ATOM 552 C CA . VAL A 1 84 ? 1.148 -2.500 4.560 1.00 98.50 84 VAL A CA 1
ATOM 553 C C . VAL A 1 84 ? 1.847 -2.229 5.883 1.00 98.50 84 VAL A C 1
ATOM 555 O O . VA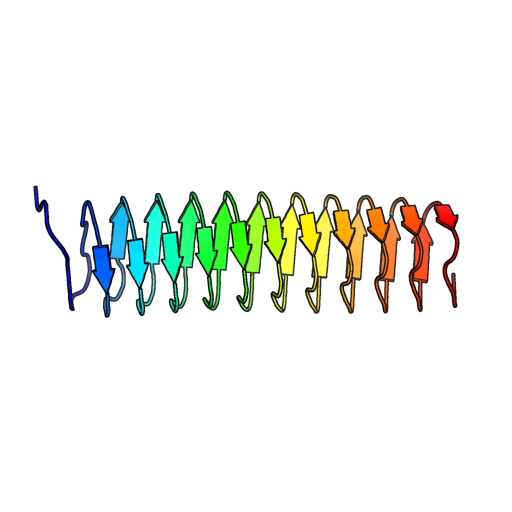L A 1 84 ? 1.269 -2.392 6.948 1.00 98.50 84 VAL A O 1
ATOM 558 N N . THR A 1 85 ? 3.062 -1.698 5.814 1.00 98.75 85 THR A N 1
ATOM 559 C CA . THR A 1 85 ? 3.757 -1.020 6.910 1.00 98.75 85 THR A CA 1
ATOM 560 C C . THR A 1 85 ? 3.965 0.442 6.517 1.00 98.75 85 THR A C 1
ATOM 562 O O . THR A 1 85 ? 4.688 0.725 5.562 1.00 98.75 85 THR A O 1
ATOM 565 N N . ALA A 1 86 ? 3.329 1.381 7.217 1.00 98.19 86 ALA A N 1
ATOM 566 C CA . ALA A 1 86 ? 3.340 2.798 6.859 1.00 98.19 86 ALA A CA 1
ATOM 567 C C . ALA A 1 86 ? 3.799 3.700 8.014 1.00 98.19 86 ALA A C 1
ATOM 569 O O . ALA A 1 86 ? 3.226 3.671 9.099 1.00 98.19 86 ALA A O 1
ATOM 570 N N . TRP A 1 87 ? 4.756 4.585 7.747 1.00 98.62 87 TRP A N 1
ATOM 571 C CA . TRP A 1 87 ? 5.031 5.765 8.570 1.00 98.62 87 TRP A CA 1
ATOM 572 C C . TRP A 1 87 ? 4.395 6.973 7.886 1.00 98.62 87 TRP A C 1
ATOM 574 O O . TRP A 1 87 ? 4.923 7.499 6.904 1.00 98.62 87 TRP A O 1
ATOM 584 N N . GLY A 1 88 ? 3.207 7.363 8.347 1.00 98.25 88 GLY A N 1
ATOM 585 C CA . GLY A 1 88 ? 2.396 8.411 7.735 1.00 98.25 88 GLY A CA 1
ATOM 586 C C . GLY A 1 88 ? 0.912 8.054 7.675 1.00 98.25 88 GLY A C 1
ATOM 587 O O . GLY A 1 88 ? 0.223 8.080 8.693 1.00 98.25 88 GLY A O 1
ATOM 588 N N . ARG A 1 89 ? 0.373 7.804 6.476 1.00 98.44 89 ARG A N 1
ATOM 589 C CA . ARG A 1 89 ? -1.058 7.512 6.281 1.00 98.44 89 ARG A CA 1
ATOM 590 C C . ARG A 1 89 ? -1.289 6.237 5.475 1.00 98.44 89 ARG A C 1
ATOM 592 O O . ARG A 1 89 ? -0.607 6.013 4.481 1.00 98.44 89 ARG A O 1
ATOM 599 N N . ALA A 1 90 ? -2.303 5.468 5.848 1.00 98.12 90 ALA A N 1
ATOM 600 C CA . ALA A 1 90 ? -2.817 4.339 5.079 1.00 98.12 90 ALA A CA 1
ATOM 601 C C . ALA A 1 90 ? -4.334 4.485 4.905 1.00 98.12 90 ALA A C 1
ATOM 603 O O . ALA A 1 90 ? -5.026 4.815 5.869 1.00 98.12 90 ALA A O 1
ATOM 604 N N . GLY A 1 91 ? -4.843 4.272 3.691 1.00 98.06 91 GLY A N 1
ATOM 605 C CA . GLY A 1 91 ? -6.275 4.350 3.402 1.00 98.06 91 GLY A CA 1
ATOM 606 C C . GLY A 1 91 ? -6.763 3.221 2.501 1.00 98.06 91 GLY A C 1
ATOM 607 O O . GLY A 1 91 ? -6.072 2.884 1.542 1.00 98.06 91 GLY A O 1
ATOM 608 N N . GLY A 1 92 ? -7.925 2.626 2.779 1.00 97.50 92 GLY A N 1
ATOM 609 C CA . GLY A 1 92 ? -8.473 1.566 1.919 1.00 97.50 92 GLY A CA 1
ATOM 610 C C . GLY A 1 92 ? -7.566 0.335 1.811 1.00 97.50 92 GLY A C 1
ATOM 611 O O . GLY A 1 92 ? -7.462 -0.246 0.740 1.00 97.50 92 GLY A O 1
ATOM 612 N N . CYS A 1 93 ? -6.797 0.016 2.854 1.00 98.00 93 CYS A N 1
ATOM 613 C CA . CYS A 1 93 ? -5.787 -1.047 2.826 1.00 98.00 93 CYS A CA 1
ATOM 614 C C . CYS A 1 93 ? -6.192 -2.236 3.711 1.00 98.00 93 CYS A C 1
ATOM 616 O O . CYS A 1 93 ? -6.966 -2.069 4.653 1.00 98.00 93 CYS A O 1
ATOM 618 N N . SER A 1 94 ? -5.603 -3.407 3.466 1.00 98.12 94 SER A N 1
ATOM 619 C CA . SER A 1 94 ? -5.775 -4.610 4.294 1.00 98.12 94 SER A CA 1
ATOM 620 C C . SER A 1 94 ? -4.457 -5.067 4.923 1.00 98.12 94 SER A C 1
ATOM 622 O O . SER A 1 94 ? -3.390 -4.959 4.310 1.00 98.12 94 SER A O 1
ATOM 624 N N . GLY A 1 95 ? -4.517 -5.564 6.163 1.00 97.94 95 GLY A N 1
ATOM 625 C CA . GLY A 1 95 ? -3.339 -6.024 6.906 1.00 97.94 95 GLY A CA 1
ATOM 626 C C . GLY A 1 95 ? -2.342 -4.886 7.117 1.00 97.94 95 GLY A C 1
ATOM 627 O O . GLY A 1 95 ? -1.267 -4.861 6.516 1.00 97.94 95 GLY A O 1
ATOM 628 N N . VAL A 1 96 ? -2.734 -3.895 7.916 1.00 98.31 96 VAL A N 1
ATOM 629 C CA . VAL A 1 96 ? -2.046 -2.604 8.010 1.00 98.31 96 VAL A CA 1
ATOM 630 C C . VAL A 1 96 ? -1.370 -2.442 9.360 1.00 98.31 96 VAL A C 1
ATOM 632 O O . VAL A 1 96 ? -2.016 -2.491 10.400 1.00 98.31 96 VAL A O 1
ATOM 635 N N . ARG A 1 97 ? -0.083 -2.110 9.342 1.00 98.75 97 ARG A N 1
ATOM 636 C CA . ARG A 1 97 ? 0.661 -1.558 10.469 1.00 98.75 97 ARG A CA 1
ATOM 637 C C . ARG A 1 97 ? 1.000 -0.099 10.174 1.00 98.75 97 ARG A C 1
ATOM 639 O O . ARG A 1 97 ? 1.690 0.176 9.194 1.00 98.75 97 ARG A O 1
ATOM 646 N N . VAL A 1 98 ? 0.523 0.846 10.983 1.00 98.06 98 VAL A N 1
ATOM 647 C CA . VAL A 1 98 ? 0.735 2.281 10.737 1.00 98.06 98 VAL A CA 1
ATOM 648 C C . VAL A 1 98 ? 1.235 3.029 11.969 1.00 98.06 98 VAL A C 1
ATOM 650 O O . VAL A 1 98 ? 0.662 2.928 13.049 1.00 98.06 98 VAL A O 1
ATOM 653 N N . TRP A 1 99 ? 2.259 3.854 11.778 1.00 98.62 99 TRP A N 1
ATOM 654 C CA . TRP A 1 99 ? 2.613 4.946 12.682 1.00 98.62 99 TRP A CA 1
ATOM 655 C C . TRP A 1 99 ? 2.097 6.239 12.059 1.00 98.62 99 TRP A C 1
ATOM 657 O O . TRP A 1 99 ? 2.658 6.740 11.082 1.00 98.62 99 TRP A O 1
ATOM 667 N N . GLY A 1 100 ? 0.968 6.733 12.562 1.00 98.19 100 GLY A N 1
ATOM 668 C CA . GLY A 1 100 ? 0.252 7.873 12.000 1.00 98.19 100 GLY A CA 1
ATOM 669 C C . GLY A 1 100 ? -1.252 7.631 11.895 1.00 98.19 100 GLY A C 1
ATOM 670 O O . GLY A 1 100 ? -1.927 7.548 12.918 1.00 98.19 100 GLY A O 1
ATOM 671 N N . ARG A 1 101 ? -1.817 7.613 10.678 1.00 98.56 101 ARG A N 1
ATOM 672 C CA . ARG A 1 101 ? -3.279 7.540 10.469 1.00 98.56 101 ARG A CA 1
ATOM 673 C C . ARG A 1 101 ? -3.702 6.405 9.536 1.00 98.56 101 ARG A C 1
ATOM 675 O O . ARG A 1 101 ? -3.242 6.365 8.398 1.00 98.56 101 ARG A O 1
ATOM 682 N N . ALA A 1 102 ? -4.633 5.566 9.980 1.00 98.12 102 ALA A N 1
ATOM 683 C CA . ALA A 1 102 ? -5.378 4.619 9.149 1.00 98.12 102 ALA A CA 1
ATOM 684 C C . ALA A 1 102 ? -6.813 5.114 8.907 1.00 98.12 102 ALA A C 1
ATOM 686 O O . ALA A 1 102 ? -7.432 5.657 9.824 1.00 98.12 102 ALA A O 1
ATOM 687 N N . GLY A 1 103 ? -7.337 4.914 7.696 1.00 98.00 103 GLY A N 1
ATOM 688 C CA . GLY A 1 103 ? -8.715 5.254 7.339 1.00 98.00 103 GLY A CA 1
ATOM 689 C C . GLY A 1 103 ? -9.347 4.241 6.384 1.00 98.00 103 GLY A C 1
ATOM 690 O O . GLY A 1 103 ? -8.776 3.992 5.327 1.00 98.00 103 GLY A O 1
ATOM 691 N N . GLY A 1 104 ? -10.512 3.675 6.701 1.00 97.50 104 GLY A N 1
ATOM 692 C CA . GLY A 1 104 ? -11.180 2.739 5.783 1.00 97.50 104 GLY A CA 1
ATOM 693 C C . GLY A 1 104 ? -10.386 1.451 5.542 1.00 97.50 104 GLY A C 1
ATOM 694 O O . GLY A 1 104 ? -10.346 0.966 4.418 1.00 97.50 104 GLY A O 1
ATOM 695 N N . CYS A 1 105 ? -9.658 0.958 6.544 1.00 98.19 105 CYS A N 1
ATOM 696 C CA . CYS A 1 105 ? -8.778 -0.209 6.419 1.00 98.19 105 CYS A CA 1
ATOM 697 C C . CYS A 1 105 ? -9.307 -1.410 7.217 1.00 98.19 105 CYS A C 1
ATOM 699 O O . CYS A 1 105 ? -10.034 -1.232 8.193 1.00 98.19 105 CYS A O 1
ATOM 701 N N . SER A 1 106 ? -8.864 -2.619 6.869 1.00 98.25 106 SER A N 1
ATOM 702 C CA . SER A 1 106 ? -9.150 -3.853 7.615 1.00 98.25 106 SER A CA 1
ATOM 703 C C . SER A 1 106 ? -7.883 -4.475 8.211 1.00 98.25 106 SER A C 1
ATOM 705 O O . SER A 1 106 ? -6.803 -4.412 7.612 1.00 98.25 106 SER A O 1
ATOM 707 N N . GLY A 1 107 ? -7.999 -5.067 9.404 1.00 98.06 107 GLY A N 1
ATOM 708 C CA . GLY A 1 107 ? -6.878 -5.704 10.105 1.00 98.06 107 GLY A CA 1
ATOM 709 C C . GLY A 1 107 ? -5.780 -4.692 10.431 1.00 98.06 107 GLY A C 1
ATOM 710 O O . GLY A 1 107 ? -4.673 -4.758 9.893 1.00 98.06 107 GLY A O 1
ATOM 711 N N . VAL A 1 108 ? -6.114 -3.700 11.254 1.00 98.56 108 VAL A N 1
ATOM 712 C CA . VAL A 1 108 ? -5.282 -2.517 11.497 1.00 98.56 108 VAL A CA 1
ATOM 713 C C . VAL A 1 108 ? -4.578 -2.612 12.840 1.00 98.56 108 VAL A C 1
ATOM 715 O O . VAL A 1 108 ? -5.201 -2.827 13.868 1.00 98.56 108 VAL A O 1
ATOM 718 N N . THR A 1 109 ? -3.280 -2.343 12.849 1.00 98.75 109 THR A N 1
ATOM 719 C CA . THR A 1 109 ? -2.487 -2.015 14.036 1.00 98.75 109 THR A CA 1
ATOM 720 C C . THR A 1 109 ? -1.978 -0.582 13.876 1.00 98.75 109 THR A C 1
ATOM 722 O O . THR A 1 109 ? -1.197 -0.309 12.963 1.00 98.75 109 THR A O 1
ATOM 725 N N . ALA A 1 110 ? -2.434 0.350 14.714 1.00 98.12 110 ALA A N 1
ATOM 726 C CA . ALA A 1 110 ? -2.142 1.775 14.572 1.00 98.12 110 ALA A CA 1
ATOM 727 C C . ALA A 1 110 ? -1.540 2.393 15.841 1.00 98.12 110 ALA A C 1
ATOM 729 O O . ALA A 1 110 ? -2.147 2.356 16.906 1.00 98.12 110 ALA A O 1
ATOM 730 N N . TRP A 1 111 ? -0.404 3.072 15.698 1.00 98.62 111 TRP A N 1
ATOM 731 C CA . TRP A 1 111 ? 0.101 4.038 16.677 1.00 98.62 111 TRP A CA 1
ATOM 732 C C . TRP A 1 111 ? -0.236 5.440 16.176 1.00 98.62 111 TRP A C 1
ATOM 734 O O . TRP A 1 111 ? 0.401 5.956 15.254 1.00 98.62 111 TRP A O 1
ATOM 744 N N . GLY A 1 112 ? -1.294 6.032 16.726 1.00 98.19 112 GLY A N 1
ATOM 745 C CA . GLY A 1 112 ? -1.830 7.319 16.291 1.00 98.19 112 GLY A CA 1
ATOM 746 C C . GLY A 1 112 ? -3.350 7.307 16.177 1.00 98.19 112 GLY A C 1
ATOM 747 O O . GLY A 1 112 ? -4.047 7.403 17.185 1.00 98.19 112 GLY A O 1
ATOM 748 N N . ARG A 1 113 ? -3.893 7.285 14.955 1.00 98.44 113 ARG A N 1
ATOM 749 C CA . ARG A 1 113 ? -5.348 7.332 14.728 1.00 98.44 113 ARG A CA 1
ATOM 750 C C . ARG A 1 113 ? -5.831 6.271 13.748 1.00 98.44 113 ARG A C 1
ATOM 752 O O . ARG A 1 113 ? -5.195 6.055 12.720 1.00 98.44 113 ARG A O 1
ATOM 759 N N . ALA A 1 114 ? -6.995 5.700 14.020 1.00 97.94 114 ALA A N 1
ATOM 760 C CA . ALA A 1 114 ? -7.740 4.839 13.109 1.00 97.94 114 ALA A CA 1
ATOM 761 C C . ALA A 1 114 ? -9.169 5.377 12.948 1.00 97.94 114 ALA A C 1
ATOM 763 O O . ALA A 1 114 ? -9.781 5.782 13.935 1.00 97.94 114 ALA A O 1
ATOM 764 N N . GLY A 1 115 ? -9.688 5.411 11.720 1.00 98.06 115 GLY A N 1
ATOM 765 C CA . GLY A 1 115 ? -11.051 5.867 11.453 1.00 98.06 115 GLY A CA 1
ATOM 766 C C . GLY A 1 115 ? -11.762 5.034 10.392 1.00 98.06 115 GLY A C 1
ATOM 767 O O . GLY A 1 115 ? -11.175 4.774 9.346 1.00 98.06 115 GLY A O 1
ATOM 768 N N . GLY A 1 116 ? -13.010 4.625 10.624 1.00 97.69 116 GLY A N 1
ATOM 769 C CA . GLY A 1 116 ? -13.757 3.835 9.635 1.00 97.69 116 GLY A CA 1
ATOM 770 C C . GLY A 1 116 ? -13.116 2.476 9.332 1.00 97.69 116 GLY A C 1
ATOM 771 O O . GLY A 1 116 ? -13.182 2.015 8.199 1.00 97.69 116 GLY A O 1
ATOM 772 N N . CYS A 1 117 ? -12.397 1.885 10.288 1.00 98.00 117 CYS A N 1
ATOM 773 C CA . CYS A 1 117 ? -11.642 0.647 10.089 1.00 98.00 117 CYS A CA 1
ATOM 774 C C . CYS A 1 117 ? -12.316 -0.550 10.778 1.00 98.00 117 CYS A C 1
ATOM 776 O O . CYS A 1 117 ? -13.069 -0.371 11.734 1.00 98.00 117 CYS A O 1
ATOM 778 N N . SER A 1 118 ? -11.984 -1.770 10.354 1.00 98.12 118 SER A N 1
ATOM 779 C CA . SER A 1 118 ? -12.418 -3.020 10.998 1.00 98.12 118 SER A CA 1
ATOM 780 C C . SER A 1 118 ? -11.237 -3.838 11.527 1.00 98.12 118 SER A C 1
ATOM 782 O O . SER A 1 118 ? -10.157 -3.845 10.927 1.00 98.12 118 SER A O 1
ATOM 784 N N . GLY A 1 119 ? -11.427 -4.519 12.662 1.00 97.94 119 GLY A N 1
ATOM 785 C CA . GLY A 1 119 ? -10.393 -5.337 13.306 1.00 97.94 119 GLY A CA 1
ATOM 786 C C . GLY A 1 119 ? -9.179 -4.492 13.689 1.00 97.94 119 GLY A C 1
ATOM 787 O O . GLY A 1 119 ? -8.108 -4.618 13.094 1.00 97.94 119 GLY A O 1
ATOM 788 N N . VAL A 1 120 ? -9.371 -3.562 14.623 1.00 98.31 120 VAL A N 1
ATOM 789 C CA . VAL A 1 120 ? -8.423 -2.486 14.922 1.00 98.31 120 VAL A CA 1
ATOM 790 C C . VAL A 1 120 ? -7.764 -2.712 16.274 1.00 98.31 120 VAL A C 1
ATOM 792 O O . VAL A 1 120 ? -8.444 -2.815 17.279 1.00 98.31 120 VAL A O 1
ATOM 795 N N . ARG A 1 121 ? -6.437 -2.660 16.327 1.00 98.62 121 ARG A N 1
ATOM 796 C CA . ARG A 1 121 ? -5.656 -2.437 17.548 1.00 98.62 121 ARG A CA 1
ATOM 797 C C . ARG A 1 121 ? -5.047 -1.047 17.472 1.00 98.62 121 ARG A C 1
ATOM 799 O O . ARG A 1 121 ? -4.311 -0.761 16.524 1.00 98.62 121 ARG A O 1
ATOM 806 N N . VAL A 1 122 ? -5.362 -0.167 18.417 1.00 97.94 122 VAL A N 1
ATOM 807 C CA . VAL A 1 122 ? -4.896 1.224 18.383 1.00 97.94 122 VAL A CA 1
ATOM 808 C C . VAL A 1 122 ? -4.269 1.661 19.699 1.00 97.94 122 VAL A C 1
ATOM 810 O O . VAL A 1 122 ? -4.851 1.502 20.764 1.00 97.94 122 VAL A O 1
ATOM 813 N N . TRP A 1 123 ? -3.110 2.304 19.602 1.00 98.56 123 TRP A N 1
ATOM 814 C CA . TRP A 1 123 ? -2.548 3.149 20.651 1.00 98.56 123 TRP A CA 1
ATOM 815 C C . TRP A 1 123 ? -2.771 4.598 20.228 1.00 98.56 123 TRP A C 1
ATOM 817 O O . TRP A 1 123 ? -2.079 5.110 19.341 1.00 98.56 123 TRP A O 1
ATOM 827 N N . GLY A 1 124 ? -3.801 5.236 20.786 1.00 97.75 124 GLY A N 1
ATOM 828 C CA . GLY A 1 124 ? -4.206 6.590 20.410 1.00 97.75 124 GLY A CA 1
ATOM 829 C C . GLY A 1 124 ? -5.717 6.769 20.263 1.00 97.75 124 GLY A C 1
ATOM 830 O O . GLY A 1 124 ? -6.435 6.742 21.256 1.00 97.75 124 GLY A O 1
ATOM 831 N N . ARG A 1 125 ? -6.216 7.076 19.057 1.00 98.19 125 ARG A N 1
ATOM 832 C CA . ARG A 1 125 ? -7.645 7.383 18.842 1.00 98.19 125 ARG A CA 1
ATOM 833 C C . ARG A 1 125 ? -8.293 6.506 17.775 1.00 98.19 125 ARG A C 1
ATOM 835 O O . ARG A 1 125 ? -7.801 6.476 16.649 1.00 98.19 125 ARG A O 1
ATOM 842 N N . ALA A 1 126 ? -9.427 5.892 18.095 1.00 97.44 126 ALA A N 1
ATOM 843 C CA . ALA A 1 126 ? -10.329 5.243 17.145 1.00 97.44 126 ALA A CA 1
ATOM 844 C C . ALA A 1 126 ? -11.626 6.051 16.966 1.00 97.44 126 ALA A C 1
ATOM 846 O O . ALA A 1 126 ? -12.147 6.615 17.931 1.00 97.44 126 ALA A O 1
ATOM 847 N N . GLY A 1 127 ? -12.137 6.109 15.733 1.00 97.88 127 GLY A N 1
ATOM 848 C CA . GLY A 1 127 ? -13.400 6.769 15.394 1.00 97.88 127 GLY A CA 1
ATOM 849 C C . GLY A 1 127 ? -14.187 6.007 14.329 1.00 97.88 127 GLY A C 1
ATOM 850 O O . GLY A 1 127 ? -13.651 5.778 13.250 1.00 97.88 127 GLY A O 1
ATOM 851 N N . GLY A 1 128 ? -15.444 5.633 14.573 1.00 97.38 128 GLY A N 1
ATOM 852 C CA . GLY A 1 128 ? -16.244 4.953 13.539 1.00 97.38 128 GLY A CA 1
ATOM 853 C C . GLY A 1 128 ? -15.715 3.566 13.152 1.00 97.38 128 GLY A C 1
ATOM 854 O O . GLY A 1 128 ? -15.847 3.171 11.999 1.00 97.38 128 GLY A O 1
ATOM 855 N N . CYS A 1 129 ? -15.021 2.869 14.054 1.00 97.62 129 CYS A N 1
ATOM 856 C CA . CYS A 1 129 ? -14.396 1.572 13.778 1.00 97.62 129 CYS A CA 1
ATOM 857 C C . CYS A 1 129 ? -15.209 0.404 14.365 1.00 97.62 129 CYS A C 1
ATOM 859 O O . CYS A 1 129 ? -15.987 0.599 15.294 1.00 97.62 129 CYS A O 1
ATOM 861 N N . SER A 1 130 ? -14.977 -0.815 13.875 1.00 97.88 130 SER A N 1
ATOM 862 C CA . SER A 1 130 ? -15.563 -2.056 14.409 1.00 97.88 130 SER A CA 1
ATOM 863 C C . SER A 1 130 ? -14.490 -3.043 14.877 1.00 97.88 130 SER A C 1
ATOM 865 O O . SER A 1 130 ? -13.422 -3.137 14.265 1.00 97.88 130 SER A O 1
ATOM 867 N N . GLY A 1 131 ? -14.770 -3.780 15.958 1.00 97.62 131 GLY A N 1
ATOM 868 C CA . GLY A 1 131 ? -13.846 -4.765 16.534 1.00 97.62 131 GLY A CA 1
ATOM 869 C C . GLY A 1 131 ? -12.544 -4.100 16.971 1.00 97.62 131 GLY A C 1
ATOM 870 O O . GLY A 1 131 ? -11.487 -4.342 16.384 1.00 97.62 131 GLY A O 1
ATOM 871 N N . VAL A 1 132 ? -12.650 -3.174 17.921 1.00 98.12 132 VAL A N 1
ATOM 872 C CA . VAL A 1 132 ? -11.561 -2.288 18.332 1.00 98.12 132 VAL A CA 1
ATOM 873 C C . VAL A 1 132 ? -10.983 -2.769 19.652 1.00 98.12 132 VAL A C 1
ATOM 875 O O . VAL A 1 132 ? -11.717 -2.936 20.606 1.00 98.12 132 VAL A O 1
ATOM 878 N N . THR A 1 133 ? -9.666 -2.878 19.734 1.00 98.38 133 THR A N 1
ATOM 879 C CA . THR A 1 133 ? -8.926 -2.875 20.994 1.00 98.38 133 THR A CA 1
ATOM 880 C C . THR A 1 133 ? -8.164 -1.557 21.091 1.00 98.38 133 THR A C 1
ATOM 882 O O . THR A 1 133 ? -7.325 -1.267 20.226 1.00 98.38 133 THR A O 1
ATOM 885 N N . ALA A 1 134 ? -8.475 -0.722 22.081 1.00 96.44 134 ALA A N 1
ATOM 886 C CA . ALA A 1 134 ? -7.975 0.647 22.166 1.00 96.44 134 ALA A CA 1
ATOM 887 C C . ALA A 1 134 ? -7.241 0.946 23.476 1.00 96.44 134 ALA A C 1
ATOM 889 O O . ALA A 1 134 ? -7.832 1.103 24.536 1.00 96.44 134 ALA A O 1
ATOM 890 N N . TRP A 1 135 ? -5.949 1.237 23.355 1.00 97.81 135 TRP A N 1
ATOM 891 C CA . TRP A 1 135 ? -5.183 1.946 24.376 1.00 97.81 135 TRP A CA 1
ATOM 892 C C . TRP A 1 135 ? -5.257 3.447 24.091 1.00 97.81 135 TRP A C 1
ATOM 894 O O . TRP A 1 135 ? -4.352 4.053 23.507 1.00 97.81 135 TRP A O 1
ATOM 904 N N . GLY A 1 136 ? -6.405 4.037 24.423 1.00 96.25 136 GLY A N 1
ATOM 905 C CA . GLY A 1 136 ? -6.674 5.459 24.249 1.00 96.25 136 GLY A CA 1
ATOM 906 C C . GLY A 1 136 ? -8.165 5.756 24.106 1.00 96.25 136 GLY A C 1
ATOM 907 O O . GLY A 1 136 ? -8.987 5.180 24.804 1.00 96.25 136 GLY A O 1
ATOM 908 N N . ARG A 1 137 ? -8.537 6.695 23.228 1.00 96.69 137 ARG A N 1
ATOM 909 C CA . ARG A 1 137 ? -9.943 7.111 23.063 1.00 96.69 137 ARG A CA 1
ATOM 910 C C . ARG A 1 137 ? -10.596 6.382 21.898 1.00 96.69 137 ARG A C 1
ATOM 912 O O . ARG A 1 137 ? -10.092 6.466 20.780 1.00 96.69 137 ARG A O 1
ATOM 919 N N . ALA A 1 138 ? -11.756 5.782 22.128 1.00 95.75 138 ALA A N 1
ATOM 920 C CA . ALA A 1 138 ? -12.611 5.231 21.083 1.00 95.75 138 ALA A CA 1
ATOM 921 C C . ALA A 1 138 ? -13.960 5.961 21.089 1.00 95.75 138 ALA A C 1
ATOM 923 O O . ALA A 1 138 ? -14.631 6.012 22.114 1.00 95.75 138 ALA A O 1
ATOM 924 N N . GLY A 1 139 ? -14.336 6.569 19.961 1.00 96.50 139 GLY A N 1
ATOM 925 C CA . GLY A 1 139 ? -15.615 7.268 19.799 1.00 96.50 139 GLY A CA 1
ATOM 926 C C . GLY A 1 139 ? -16.397 6.721 18.611 1.00 96.50 139 GLY A C 1
ATOM 927 O O . GLY A 1 139 ? -15.815 6.472 17.556 1.00 96.50 139 GLY A O 1
ATOM 928 N N . GLY A 1 140 ? -17.703 6.503 18.772 1.00 96.44 140 GLY A N 1
ATOM 929 C CA . GLY A 1 140 ? -18.554 5.961 17.704 1.00 96.44 140 GLY A CA 1
ATOM 930 C C . GLY A 1 140 ? -18.054 4.625 17.144 1.00 96.44 140 GLY A C 1
ATOM 931 O O . GLY A 1 140 ? -18.171 4.388 15.949 1.00 96.44 140 GLY A O 1
ATOM 932 N N . CYS A 1 141 ? -17.403 3.805 17.970 1.00 96.38 141 CYS A N 1
ATOM 933 C CA . CYS A 1 141 ? -16.887 2.495 17.579 1.00 96.38 141 CYS A CA 1
ATOM 934 C C . CYS A 1 141 ? -17.772 1.385 18.157 1.00 96.38 141 CYS A C 1
ATOM 936 O O . CYS A 1 141 ? -18.342 1.561 19.232 1.00 96.38 141 CYS A O 1
ATOM 938 N N . SER A 1 142 ? -17.844 0.240 17.479 1.00 96.19 142 SER A N 1
ATOM 939 C CA . SER A 1 142 ? -18.530 -0.963 17.962 1.00 96.19 142 SER A CA 1
ATOM 940 C C . SER A 1 142 ? -17.533 -2.053 18.365 1.00 96.19 142 SER A C 1
ATOM 942 O O . SER A 1 142 ? -16.467 -2.190 17.759 1.00 96.19 142 SER A O 1
ATOM 944 N N . GLY A 1 143 ? -17.877 -2.831 19.398 1.00 95.62 143 GLY A N 1
ATOM 945 C CA . GLY A 1 143 ? -17.022 -3.905 19.915 1.00 95.62 143 GLY A CA 1
ATOM 946 C C . GLY A 1 143 ? -15.670 -3.389 20.408 1.00 95.62 143 GLY A C 1
ATOM 947 O O . GLY A 1 143 ? -14.640 -3.856 19.929 1.00 95.62 143 GLY A O 1
ATOM 948 N N . VAL A 1 144 ? -15.688 -2.373 21.278 1.00 96.00 144 VAL A N 1
ATOM 949 C CA . VAL A 1 144 ? -14.479 -1.780 21.866 1.00 96.00 144 VAL A CA 1
ATOM 950 C C . VAL A 1 144 ? -14.075 -2.561 23.114 1.00 96.00 144 VAL A C 1
ATOM 952 O O . VAL A 1 144 ? -14.893 -2.731 24.016 1.00 96.00 144 VAL A O 1
ATOM 955 N N . THR A 1 145 ? -12.816 -2.982 23.159 1.00 94.75 145 THR A N 1
ATOM 956 C CA . THR A 1 145 ? -12.095 -3.493 24.329 1.00 94.75 145 THR A CA 1
ATOM 957 C C . THR A 1 145 ? -10.873 -2.635 24.625 1.00 94.75 145 THR A C 1
ATOM 959 O O . THR A 1 145 ? -10.457 -2.617 25.798 1.00 94.75 145 THR A O 1
#

Radius of gyration: 17.62 Å; chains: 1; bounding box: 44×17×48 Å

Foldseek 3Di:
DDADEAEDEAAEEYAEEYEPYEPYEYEDEYEPYENYEYEHEYENYECYEYEHEYECYENYEYEDEYEVYECYEYEYEYECYENYEYEDEYEVYECYEYEYEYECYECYEYEDEYECYENYEYEYEYENYECYEYVYYYYVYYNYD

pLDDT: mean 90.46, std 13.71, range [37.28, 98.75]

Secondary structure (DSSP, 8-state):
--BS-EEEEES---EEEEEEEEEEEEEEEEES-EEEEEEEEEES-EEEEEEEEEES-EEEEEEEEEES-EEEEEEEEEES-EEEEEEEEEES-EEEEEEEEEES-EEEEEEEEEES-EEEEEEEEEES-EEEEEEEEEES-EEE-

Organism: NCBI:txid302527